Protein AF-A0A920KGQ3-F1 (afdb_monomer_lite)

Secondary structure (DSSP, 8-state):
-----------------S------TT-TTT--SPPPHHHHHHHHHH-HHHHHHHHHSB-TTSPBPPHHHHHHHHHHHHTT--HHHHHHHHHHHHT-SS--SS-HHHHHHHHHHHHHHHHHT--

Foldseek 3Di:
DDPPPPPDPPDDPPPDDDDPDPQDLQALQPHVAAPDPVNLVVCCQPPVQVLCCLLVCAHLQRHHHDVVVVVSSVSSVVSPPDSVVSLVVQCVLLVHPHDDPDRSPVVSVSSNVSSVVVVVVVD

Radius of gyration: 15.31 Å; chains: 1; bounding box: 33×36×44 Å

pLDDT: mean 85.22, std 19.14, range [37.91, 98.31]

Sequence (123 aa):
MLDFDDEEEEEFDDEDGLSAEETDETDVVFGTGPITQPSMIKFMHQYPDSVLKFLLRRNLDGRPLPGEFEKIYDQWQQRGLMRGRLKRHLLKMMEWEEIPDTPIHELVGQIRNRILDLRLEQD

Structure (mmCIF, N/CA/C/O backbone):
data_AF-A0A920KGQ3-F1
#
_entry.id   AF-A0A920KGQ3-F1
#
loop_
_atom_site.group_PDB
_atom_site.id
_atom_site.type_symbol
_atom_site.label_atom_id
_atom_site.label_alt_id
_atom_site.label_comp_id
_atom_site.label_asym_id
_atom_site.label_entity_id
_atom_site.label_seq_id
_atom_site.pdbx_PDB_ins_code
_atom_site.Cartn_x
_atom_site.Cartn_y
_atom_site.Cartn_z
_atom_site.occupancy
_atom_site.B_i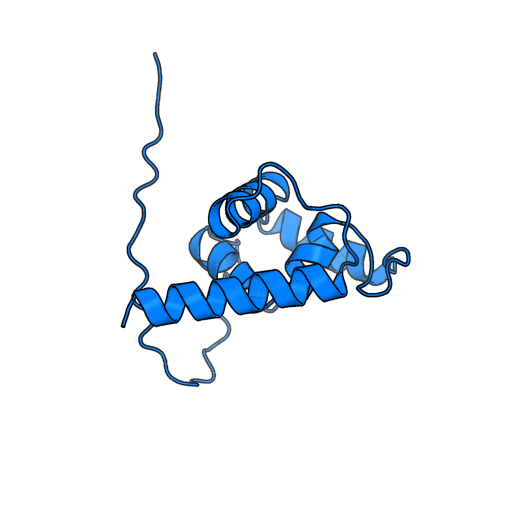so_or_equiv
_atom_site.auth_seq_id
_atom_site.auth_comp_id
_atom_site.auth_asym_id
_atom_site.auth_atom_id
_atom_site.pdbx_PDB_model_num
ATOM 1 N N . MET A 1 1 ? 12.012 -13.707 29.186 1.00 37.91 1 MET A N 1
ATOM 2 C CA . MET A 1 1 ? 12.341 -12.509 28.397 1.00 37.91 1 MET A CA 1
ATOM 3 C C . MET A 1 1 ? 11.405 -12.534 27.206 1.00 37.91 1 MET A C 1
ATOM 5 O O . MET A 1 1 ? 11.596 -13.351 26.317 1.00 37.91 1 MET A O 1
ATOM 9 N N . LEU A 1 2 ? 10.303 -11.802 27.312 1.00 41.03 2 LEU A N 1
ATOM 10 C CA . LEU A 1 2 ? 9.304 -11.620 26.265 1.00 41.03 2 LEU A CA 1
ATOM 11 C C . LEU A 1 2 ? 9.158 -10.105 26.160 1.00 41.03 2 LEU A C 1
ATOM 13 O O . LEU A 1 2 ? 8.476 -9.521 26.995 1.00 41.03 2 LEU A O 1
ATOM 17 N N . ASP A 1 3 ? 9.884 -9.493 25.226 1.00 38.94 3 ASP A N 1
ATOM 18 C CA . ASP A 1 3 ? 9.581 -8.127 24.803 1.00 38.94 3 ASP A CA 1
ATOM 19 C C . ASP A 1 3 ? 8.384 -8.235 23.865 1.00 38.94 3 ASP A C 1
ATOM 21 O O . ASP A 1 3 ? 8.504 -8.636 22.706 1.00 38.94 3 ASP A O 1
ATOM 25 N N . PHE A 1 4 ? 7.208 -7.981 24.427 1.00 43.19 4 PHE A N 1
ATOM 26 C CA . PHE A 1 4 ? 6.075 -7.515 23.652 1.00 43.19 4 PHE A CA 1
ATOM 27 C C . PHE A 1 4 ? 6.335 -6.028 23.448 1.00 43.19 4 PHE A C 1
ATOM 29 O O . PHE A 1 4 ? 6.135 -5.238 24.366 1.00 43.19 4 PHE A O 1
ATOM 36 N N . ASP A 1 5 ? 6.899 -5.692 22.290 1.00 45.09 5 ASP A N 1
ATOM 37 C CA . ASP A 1 5 ? 6.959 -4.316 21.810 1.00 45.09 5 ASP A CA 1
ATOM 38 C C . ASP A 1 5 ? 5.506 -3.898 21.547 1.00 45.09 5 ASP A C 1
ATOM 40 O O . ASP A 1 5 ? 4.878 -4.299 20.562 1.00 45.09 5 ASP A O 1
ATOM 44 N N . ASP A 1 6 ? 4.945 -3.241 22.557 1.00 51.09 6 ASP A N 1
ATOM 45 C CA . ASP A 1 6 ? 3.665 -2.551 22.560 1.00 51.09 6 ASP A CA 1
ATOM 46 C C . ASP A 1 6 ? 3.857 -1.318 21.659 1.00 51.09 6 ASP A C 1
ATOM 48 O O . ASP A 1 6 ? 4.209 -0.237 22.124 1.00 51.09 6 ASP A O 1
ATOM 52 N N . GLU A 1 7 ? 3.779 -1.517 20.336 1.00 48.75 7 GLU A N 1
ATOM 53 C CA . GLU A 1 7 ? 3.702 -0.415 19.369 1.00 48.75 7 GLU A CA 1
ATOM 54 C C . GLU A 1 7 ? 2.359 0.291 19.625 1.00 48.75 7 GLU A C 1
ATOM 56 O O . GLU A 1 7 ? 1.311 -0.179 19.176 1.00 48.75 7 GLU A O 1
ATOM 61 N N . GLU A 1 8 ? 2.411 1.368 20.416 1.00 42.12 8 GLU A N 1
ATOM 62 C CA . GLU A 1 8 ? 1.308 2.287 20.700 1.00 42.12 8 GLU A CA 1
ATOM 63 C C . GLU A 1 8 ? 0.558 2.621 19.395 1.00 42.12 8 GLU A C 1
ATOM 65 O O . GLU A 1 8 ? 1.131 3.155 18.443 1.00 42.12 8 GLU A O 1
ATOM 70 N N . GLU A 1 9 ? -0.728 2.261 19.325 1.00 47.78 9 GLU A N 1
ATOM 71 C CA . GLU A 1 9 ? -1.637 2.715 18.270 1.00 47.78 9 GLU A CA 1
ATOM 72 C C . GLU A 1 9 ? -1.855 4.226 18.459 1.00 47.78 9 GLU A C 1
ATOM 74 O O . GLU A 1 9 ? -2.738 4.644 19.203 1.00 47.78 9 GLU A O 1
ATOM 79 N N . GLU A 1 10 ? -1.009 5.050 17.830 1.00 46.84 10 GLU A N 1
ATOM 80 C CA . GLU A 1 10 ? -1.237 6.494 17.712 1.00 46.84 10 GLU A CA 1
ATOM 81 C C . GLU A 1 10 ? -2.558 6.733 16.955 1.00 46.84 10 GLU A C 1
ATOM 83 O O . GLU A 1 10 ? -2.704 6.336 15.796 1.00 46.84 10 GLU A O 1
ATOM 88 N N . GLU A 1 11 ? -3.528 7.363 17.628 1.00 43.91 11 GLU A N 1
ATOM 89 C CA . GLU A 1 11 ? -4.777 7.855 17.037 1.00 43.91 11 GLU A CA 1
ATOM 90 C C . GLU A 1 11 ? -4.454 8.824 15.887 1.00 43.91 11 GLU A C 1
ATOM 92 O O . GLU A 1 11 ? -3.789 9.844 16.077 1.00 43.91 11 GLU A O 1
ATOM 97 N N . PHE A 1 12 ? -4.898 8.487 14.675 1.00 45.28 12 PHE A N 1
ATOM 98 C CA . PHE A 1 12 ? -4.760 9.343 13.499 1.00 45.28 12 PHE A CA 1
ATOM 99 C C . PHE A 1 12 ? -5.891 10.374 13.487 1.00 45.28 12 PHE A C 1
ATOM 101 O O . PHE A 1 12 ? -7.051 10.016 13.311 1.00 45.28 12 PHE A O 1
ATOM 108 N N . ASP A 1 13 ? -5.534 11.647 13.643 1.00 42.53 13 ASP A N 1
ATOM 109 C CA . ASP A 1 13 ? -6.435 12.788 13.469 1.00 42.53 13 ASP A CA 1
ATOM 110 C C . ASP A 1 13 ? -6.489 13.143 11.967 1.00 42.53 13 ASP A C 1
ATOM 112 O O . ASP A 1 13 ? -5.575 13.765 11.425 1.00 42.53 13 ASP A O 1
ATOM 116 N N . ASP A 1 14 ? -7.517 12.661 11.260 1.00 49.19 14 ASP A N 1
ATOM 117 C CA . ASP A 1 14 ? -7.717 12.809 9.803 1.00 49.19 14 ASP A CA 1
ATOM 118 C C . ASP A 1 14 ? -8.488 14.111 9.440 1.00 49.19 14 ASP A C 1
ATOM 120 O O . ASP A 1 14 ? -9.301 14.139 8.511 1.00 49.19 14 ASP A O 1
ATOM 124 N N . GLU A 1 15 ? -8.233 15.229 10.132 1.00 50.38 15 GLU A N 1
ATOM 125 C CA . GLU A 1 15 ? -8.731 16.555 9.720 1.00 50.38 15 GLU A CA 1
ATOM 126 C C . GLU A 1 15 ? -7.757 17.228 8.728 1.00 50.38 15 GLU A C 1
ATOM 128 O O . GLU A 1 15 ? -7.111 18.222 9.049 1.00 50.38 15 GLU A O 1
ATOM 133 N N . ASP A 1 16 ? -7.645 16.723 7.491 1.00 49.50 16 ASP A N 1
ATOM 134 C CA . ASP A 1 16 ? -7.093 17.537 6.391 1.00 49.50 16 ASP A CA 1
ATOM 135 C C . ASP A 1 16 ? -7.929 17.427 5.111 1.00 49.50 16 ASP A C 1
ATOM 137 O O . ASP A 1 16 ? -7.934 16.440 4.366 1.00 49.50 16 ASP A O 1
ATOM 141 N N . GLY A 1 17 ? -8.689 18.489 4.856 1.00 48.31 17 GLY A N 1
ATOM 142 C CA . GLY A 1 17 ? -9.449 18.668 3.634 1.00 48.31 17 GLY A CA 1
ATOM 143 C C . GLY A 1 17 ? -8.545 19.111 2.490 1.00 48.31 17 GLY A C 1
ATOM 144 O O . GLY A 1 17 ? -8.031 20.217 2.528 1.00 48.31 17 GLY A O 1
ATOM 145 N N . LEU A 1 18 ? -8.434 18.281 1.444 1.00 48.69 18 LEU A N 1
ATOM 146 C CA . LEU A 1 18 ? -7.910 18.597 0.099 1.00 48.69 18 LEU A CA 1
ATOM 147 C C . LEU A 1 18 ? -6.870 19.737 0.052 1.00 48.69 18 LEU A C 1
ATOM 149 O O . LEU A 1 18 ? -7.022 20.692 -0.717 1.00 48.69 18 LEU A O 1
ATOM 153 N N . SER A 1 19 ? -5.812 19.642 0.853 1.00 47.59 19 SER A N 1
ATOM 154 C CA . SER A 1 19 ? -4.645 20.498 0.713 1.00 47.59 19 SER A CA 1
ATOM 155 C C . SER A 1 19 ? -3.645 19.786 -0.203 1.00 47.59 19 SER A C 1
ATOM 157 O O . SER A 1 19 ? -3.499 18.563 -0.181 1.00 47.59 19 SER A O 1
ATOM 159 N N . ALA A 1 20 ? -3.009 20.527 -1.113 1.00 46.72 20 ALA A N 1
ATOM 160 C CA . ALA A 1 20 ? -1.856 20.006 -1.834 1.00 46.72 20 ALA A CA 1
ATOM 161 C C . ALA A 1 20 ? -0.698 19.963 -0.831 1.00 46.72 20 ALA A C 1
ATOM 163 O O . ALA A 1 20 ? 0.081 20.913 -0.765 1.00 46.72 20 ALA A O 1
ATOM 164 N N . GLU A 1 21 ? -0.662 18.922 0.003 1.00 53.78 21 GLU A N 1
ATOM 165 C CA . GLU A 1 21 ? 0.406 18.713 0.974 1.00 53.78 21 GLU A CA 1
ATOM 166 C C . GLU A 1 21 ? 1.753 18.789 0.241 1.00 53.78 21 GLU A C 1
ATOM 168 O O . GLU A 1 21 ? 1.942 18.158 -0.807 1.00 53.78 21 GLU A O 1
ATOM 173 N N . GLU A 1 22 ? 2.693 19.577 0.776 1.00 54.69 22 GLU A N 1
ATOM 174 C CA . GLU A 1 22 ? 4.105 19.392 0.445 1.00 54.69 22 GLU A CA 1
ATOM 175 C C . GLU A 1 22 ? 4.390 17.898 0.577 1.00 54.69 22 GLU A C 1
ATOM 177 O O . GLU A 1 22 ? 4.096 17.306 1.615 1.00 54.69 22 GLU A O 1
ATOM 182 N N . THR A 1 23 ? 4.882 17.264 -0.492 1.00 60.91 23 THR A N 1
ATOM 183 C CA . THR A 1 23 ? 5.227 15.843 -0.451 1.00 60.91 23 THR A CA 1
ATOM 184 C C . THR A 1 23 ? 6.242 15.646 0.659 1.00 60.91 23 THR A C 1
ATOM 186 O O . THR A 1 23 ? 7.409 16.007 0.491 1.00 60.91 23 THR A O 1
ATOM 189 N N . ASP A 1 24 ? 5.765 15.108 1.780 1.00 81.50 24 ASP A N 1
ATOM 190 C CA . ASP A 1 24 ? 6.579 14.715 2.916 1.00 81.50 24 ASP A CA 1
ATOM 191 C C . ASP A 1 24 ? 7.737 13.860 2.391 1.00 81.50 24 ASP A C 1
ATOM 193 O O . ASP A 1 24 ? 7.551 12.959 1.564 1.00 81.50 24 ASP A O 1
ATOM 197 N N . GLU A 1 25 ? 8.954 14.145 2.849 1.00 89.69 25 GLU A N 1
ATOM 198 C CA . GLU A 1 25 ? 10.137 13.379 2.473 1.00 89.69 25 GLU A CA 1
ATOM 199 C C . GLU A 1 25 ? 9.940 11.880 2.753 1.00 89.69 25 GLU A C 1
ATOM 201 O O . GLU A 1 25 ? 10.499 11.044 2.034 1.00 89.69 25 GLU A O 1
ATOM 206 N N . THR A 1 26 ? 9.115 11.522 3.743 1.00 93.38 26 THR A N 1
ATOM 207 C CA . THR A 1 26 ? 8.806 10.130 4.098 1.00 93.38 26 THR A CA 1
ATOM 208 C C . THR A 1 26 ? 7.740 9.466 3.215 1.00 93.38 26 THR A C 1
ATOM 210 O O . THR A 1 26 ? 7.540 8.250 3.331 1.00 93.38 26 THR A O 1
ATOM 213 N N . ASP A 1 27 ? 7.092 10.205 2.303 1.00 95.75 27 ASP A N 1
ATOM 214 C CA . ASP A 1 27 ? 6.039 9.690 1.419 1.00 95.75 27 ASP A CA 1
ATOM 215 C C . ASP A 1 27 ? 6.539 8.517 0.565 1.00 95.75 27 ASP A C 1
ATOM 217 O O . ASP A 1 27 ? 7.638 8.536 -0.000 1.00 95.75 27 ASP A O 1
ATOM 221 N N . VAL A 1 28 ? 5.726 7.470 0.448 1.00 96.44 28 VAL A N 1
ATOM 222 C CA . VAL A 1 28 ? 6.138 6.241 -0.237 1.00 96.44 28 VAL A CA 1
ATOM 223 C C . VAL A 1 28 ? 6.309 6.462 -1.740 1.00 96.44 28 VAL A C 1
ATOM 225 O O . VAL A 1 28 ? 7.294 5.994 -2.309 1.00 96.44 28 VAL A O 1
ATOM 228 N N . VAL A 1 29 ? 5.3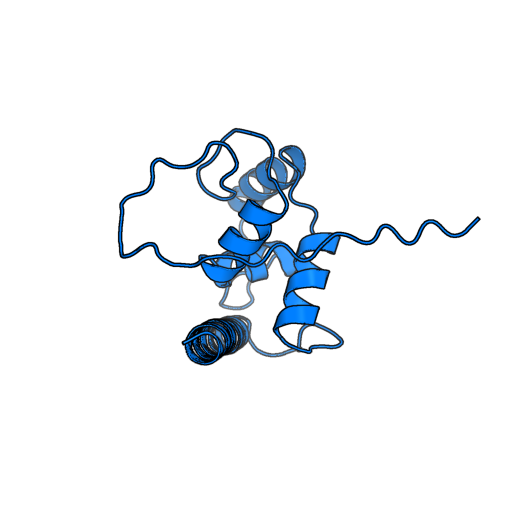86 7.166 -2.397 1.00 94.94 29 VAL A N 1
ATOM 229 C CA . VAL A 1 29 ? 5.318 7.243 -3.866 1.00 94.94 29 VAL A CA 1
ATOM 230 C C . VAL A 1 29 ? 6.227 8.339 -4.418 1.00 94.94 29 VAL A C 1
ATOM 232 O O . VAL A 1 29 ? 6.925 8.111 -5.407 1.00 94.94 29 VAL A O 1
ATOM 235 N N . PHE A 1 30 ? 6.231 9.501 -3.775 1.00 93.88 30 PHE A N 1
ATOM 236 C CA . PHE A 1 30 ? 6.875 10.729 -4.234 1.00 93.88 30 PHE A CA 1
ATOM 237 C C . PHE A 1 30 ? 8.019 11.200 -3.334 1.00 93.88 30 PHE A C 1
ATOM 239 O O . PHE A 1 30 ? 8.839 12.002 -3.779 1.00 93.88 30 PHE A O 1
ATOM 246 N N . GLY A 1 31 ? 8.105 10.704 -2.098 1.00 93.75 31 GLY A N 1
ATOM 247 C CA . GLY A 1 31 ? 9.172 11.074 -1.173 1.00 93.75 31 GLY A CA 1
ATOM 248 C C . GLY A 1 31 ? 10.544 10.518 -1.573 1.00 93.75 31 GLY A C 1
ATOM 249 O O . GLY A 1 31 ? 10.693 9.680 -2.468 1.00 93.75 31 GLY A O 1
ATOM 250 N N . THR A 1 32 ? 11.577 10.964 -0.864 1.00 94.12 32 THR A N 1
ATOM 251 C CA . THR A 1 32 ? 12.975 10.543 -1.074 1.00 94.12 32 THR A CA 1
ATOM 252 C C . THR A 1 32 ? 13.671 10.100 0.214 1.00 94.12 32 THR A C 1
ATOM 254 O O . THR A 1 32 ? 14.687 9.406 0.150 1.00 94.12 32 THR A O 1
ATOM 257 N N . GLY A 1 33 ? 13.112 10.434 1.378 1.00 94.44 33 GLY A N 1
ATOM 258 C CA . GLY A 1 33 ? 13.606 10.073 2.704 1.00 94.44 33 GLY A CA 1
ATOM 259 C C . GLY A 1 33 ? 13.147 8.687 3.178 1.00 94.44 33 GLY A C 1
ATOM 260 O O . GLY A 1 33 ? 12.446 7.977 2.452 1.00 94.44 33 GLY A O 1
ATOM 261 N N . PRO A 1 34 ? 13.551 8.257 4.385 1.00 97.12 34 PRO A N 1
ATOM 262 C CA . PRO A 1 34 ? 13.136 6.978 4.959 1.00 97.12 34 PRO A CA 1
ATOM 263 C C . PRO A 1 34 ? 11.616 6.892 5.160 1.00 97.12 34 PRO A C 1
ATOM 265 O O . PRO A 1 34 ? 10.999 7.824 5.666 1.00 97.12 34 PRO A O 1
ATOM 268 N N . ILE A 1 35 ? 11.019 5.762 4.783 1.00 97.38 35 ILE A N 1
ATOM 269 C CA . ILE A 1 35 ? 9.591 5.476 4.954 1.00 97.38 35 ILE A CA 1
ATOM 270 C C . ILE A 1 35 ? 9.332 5.101 6.414 1.00 97.38 35 ILE A C 1
ATOM 272 O O . ILE A 1 35 ? 9.992 4.217 6.969 1.00 97.38 35 ILE A O 1
ATOM 276 N N . THR A 1 36 ? 8.348 5.758 7.019 1.00 95.25 36 THR A N 1
ATOM 277 C CA . THR A 1 36 ? 7.924 5.552 8.405 1.00 95.25 36 THR A CA 1
ATOM 278 C C . THR A 1 36 ? 6.673 4.670 8.456 1.00 95.25 36 THR A C 1
ATOM 280 O O . THR A 1 36 ? 6.067 4.346 7.430 1.00 95.25 36 THR A O 1
ATOM 283 N N . GLN A 1 37 ? 6.276 4.231 9.654 1.00 92.75 37 GLN A N 1
ATOM 284 C CA . GLN A 1 37 ? 5.018 3.496 9.817 1.00 92.75 37 GLN A CA 1
ATOM 285 C C . GLN A 1 37 ? 3.801 4.364 9.447 1.00 92.75 37 GLN A C 1
ATOM 287 O O . GLN A 1 37 ? 2.981 3.867 8.668 1.00 92.75 37 GLN A O 1
ATOM 292 N N . PRO A 1 38 ? 3.713 5.648 9.858 1.00 94.38 38 PRO A N 1
ATOM 293 C CA . PRO A 1 38 ? 2.629 6.515 9.412 1.00 94.38 38 PRO A CA 1
ATOM 294 C C . PRO A 1 38 ? 2.564 6.689 7.895 1.00 94.38 38 PRO A C 1
ATOM 296 O O . PRO A 1 38 ? 1.494 6.523 7.309 1.00 94.38 38 PRO A O 1
ATOM 299 N N . SER A 1 39 ? 3.698 6.914 7.221 1.00 95.62 39 SER A N 1
ATOM 300 C CA . SER A 1 39 ? 3.688 7.092 5.764 1.00 95.62 39 SER A CA 1
ATOM 301 C C . SER A 1 39 ? 3.345 5.804 5.008 1.00 95.62 39 SER A C 1
ATOM 303 O O . SER A 1 39 ? 2.683 5.850 3.970 1.00 95.62 39 SER A O 1
ATOM 305 N N . MET A 1 40 ? 3.691 4.633 5.553 1.00 96.69 40 MET A N 1
ATOM 306 C CA . MET A 1 40 ? 3.239 3.336 5.036 1.00 96.69 40 MET A CA 1
ATOM 307 C C . MET A 1 40 ? 1.719 3.142 5.183 1.00 96.69 40 MET A C 1
ATOM 309 O O . MET A 1 40 ? 1.090 2.616 4.260 1.00 96.69 40 MET A O 1
ATOM 313 N N . ILE A 1 41 ? 1.127 3.531 6.318 1.00 94.25 41 ILE A N 1
ATOM 314 C CA . ILE A 1 41 ? -0.327 3.447 6.541 1.00 94.25 41 ILE A CA 1
ATOM 315 C C . ILE A 1 41 ? -1.049 4.431 5.611 1.00 94.25 41 ILE A C 1
ATOM 317 O O . ILE A 1 41 ? -1.944 4.024 4.868 1.00 94.25 41 ILE A O 1
ATOM 321 N N . LYS A 1 42 ? -0.584 5.684 5.536 1.00 95.44 42 LYS A N 1
ATOM 322 C CA . LYS A 1 42 ? -1.089 6.701 4.599 1.00 95.44 42 LYS A CA 1
ATOM 323 C C . LYS A 1 42 ? -1.037 6.214 3.149 1.00 95.44 42 LYS A C 1
ATOM 325 O O . LYS A 1 42 ? -2.038 6.283 2.436 1.00 95.44 42 LYS A O 1
ATOM 330 N N . PHE A 1 43 ? 0.082 5.617 2.732 1.00 96.75 43 PHE A N 1
ATOM 331 C CA . PHE A 1 43 ? 0.222 4.986 1.416 1.00 96.75 43 PHE A CA 1
ATOM 332 C C . PHE A 1 43 ? -0.831 3.900 1.168 1.00 96.75 43 PHE A C 1
ATOM 334 O O . PHE A 1 43 ? -1.371 3.814 0.063 1.00 96.75 43 PHE A O 1
ATOM 341 N N . MET A 1 44 ? -1.153 3.089 2.181 1.00 96.25 44 MET A N 1
ATOM 342 C CA . MET A 1 44 ? -2.171 2.049 2.054 1.00 96.25 44 MET A CA 1
ATOM 343 C C . MET A 1 44 ? -3.562 2.617 1.784 1.00 96.25 44 MET A C 1
ATOM 345 O O . MET A 1 44 ? -4.284 2.088 0.934 1.00 96.25 44 MET A O 1
ATOM 349 N N . HIS A 1 45 ? -3.905 3.704 2.471 1.00 95.25 45 HIS A N 1
ATOM 350 C CA . HIS A 1 45 ? -5.198 4.364 2.337 1.00 95.25 45 HIS A CA 1
ATOM 351 C C . HIS A 1 45 ? -5.312 5.132 1.012 1.00 95.25 45 HIS A C 1
ATOM 353 O O . HIS A 1 45 ? -6.349 5.090 0.349 1.00 95.25 45 HIS A O 1
ATOM 359 N N . GLN A 1 46 ? -4.238 5.803 0.590 1.00 95.56 46 GLN A N 1
ATOM 360 C CA . GLN A 1 46 ? -4.234 6.635 -0.616 1.00 95.56 46 GLN A CA 1
ATOM 361 C C . GLN A 1 46 ? -4.069 5.826 -1.914 1.00 95.56 46 GLN A C 1
ATOM 363 O O . GLN A 1 46 ? -4.694 6.152 -2.926 1.00 95.56 46 GLN A O 1
ATOM 368 N N . TYR A 1 47 ? -3.270 4.752 -1.900 1.00 96.94 47 TYR A N 1
ATOM 369 C CA . TYR A 1 47 ? -2.879 4.005 -3.106 1.00 96.94 47 TYR A CA 1
ATOM 370 C C . TYR A 1 47 ? -3.097 2.482 -2.988 1.00 96.94 47 TYR A C 1
ATOM 372 O O . TYR A 1 47 ? -2.163 1.698 -3.200 1.00 96.94 47 TYR A O 1
ATOM 380 N N . PRO A 1 48 ? -4.330 2.007 -2.720 1.00 96.69 48 PRO A N 1
ATOM 381 C CA . PRO A 1 48 ? -4.611 0.579 -2.525 1.00 96.69 48 PRO A CA 1
ATOM 382 C C . PRO A 1 48 ? -4.271 -0.293 -3.748 1.00 96.69 48 PRO A C 1
ATOM 384 O O . PRO A 1 48 ? -3.922 -1.467 -3.616 1.00 96.69 48 PRO A O 1
ATOM 387 N N . ASP A 1 49 ? -4.314 0.270 -4.957 1.00 96.25 49 ASP A N 1
ATOM 388 C CA . ASP A 1 49 ? -3.918 -0.427 -6.182 1.00 96.25 49 ASP A CA 1
ATOM 389 C C . ASP A 1 49 ? -2.402 -0.679 -6.233 1.00 96.25 49 ASP A C 1
ATOM 391 O O . ASP A 1 49 ? -1.954 -1.757 -6.630 1.00 96.25 49 ASP A O 1
ATOM 395 N N . SER A 1 50 ? -1.610 0.299 -5.797 1.00 96.38 50 SER A N 1
ATOM 396 C CA . SER A 1 50 ? -0.152 0.228 -5.746 1.00 96.38 50 SER A CA 1
ATOM 397 C C . SER A 1 50 ? 0.318 -0.695 -4.629 1.00 96.38 50 SER A C 1
ATOM 399 O O . SER A 1 50 ? 1.258 -1.462 -4.840 1.00 96.38 50 SER A O 1
ATOM 401 N N . VAL A 1 51 ? -0.390 -0.714 -3.495 1.00 97.44 51 VAL A N 1
ATOM 402 C CA . VAL A 1 51 ? -0.209 -1.710 -2.427 1.00 97.44 51 VAL A CA 1
ATOM 403 C C . VAL A 1 51 ? -0.363 -3.119 -2.989 1.00 97.44 51 VAL A C 1
ATOM 405 O O . VAL A 1 51 ? 0.549 -3.937 -2.861 1.00 97.44 51 VAL A O 1
ATOM 408 N N . LEU A 1 52 ? -1.481 -3.413 -3.660 1.00 96.62 52 LEU A N 1
ATOM 409 C CA . LEU A 1 52 ? -1.725 -4.747 -4.209 1.00 96.62 52 LEU A CA 1
ATOM 410 C C . LEU A 1 52 ? -0.731 -5.111 -5.310 1.00 96.62 52 LEU A C 1
ATOM 412 O O . LEU A 1 52 ? -0.224 -6.230 -5.314 1.00 96.62 52 LEU A O 1
ATOM 416 N N . LYS A 1 53 ? -0.373 -4.184 -6.203 1.00 95.00 53 LYS A N 1
ATOM 417 C CA . LYS A 1 53 ? 0.670 -4.427 -7.214 1.00 95.00 53 LYS A CA 1
ATOM 418 C C . LYS A 1 53 ? 2.021 -4.749 -6.570 1.00 95.00 53 LYS A C 1
ATOM 420 O O . LYS A 1 53 ? 2.675 -5.715 -6.968 1.00 95.00 53 LYS A O 1
ATOM 425 N N . PHE A 1 54 ? 2.416 -4.011 -5.534 1.00 95.44 54 PHE A N 1
ATOM 426 C CA . PHE A 1 54 ? 3.652 -4.255 -4.789 1.00 95.44 54 PHE A CA 1
ATOM 427 C C . PHE A 1 54 ? 3.631 -5.602 -4.053 1.00 95.44 54 PHE A C 1
ATOM 429 O O . PHE A 1 54 ? 4.618 -6.349 -4.087 1.00 95.44 54 PHE A O 1
ATOM 436 N N . LEU A 1 55 ? 2.501 -5.953 -3.427 1.00 95.94 55 LEU A N 1
ATOM 437 C CA . LEU A 1 55 ? 2.308 -7.202 -2.687 1.00 95.94 55 LEU A CA 1
ATOM 438 C C . LEU A 1 55 ? 2.108 -8.423 -3.590 1.00 95.94 55 LEU A C 1
ATOM 440 O O . LEU A 1 55 ? 2.520 -9.513 -3.216 1.00 95.94 55 LEU A O 1
ATOM 444 N N . LEU A 1 56 ? 1.526 -8.296 -4.775 1.00 93.94 56 LEU A N 1
ATOM 445 C CA . LEU A 1 56 ? 1.215 -9.443 -5.639 1.00 93.94 56 LEU A CA 1
ATOM 446 C C . LEU A 1 56 ? 2.171 -9.568 -6.827 1.00 93.94 56 LEU A C 1
ATOM 448 O O . LEU A 1 56 ? 2.224 -10.626 -7.449 1.00 93.94 56 LEU A O 1
ATOM 452 N N . ARG A 1 57 ? 2.956 -8.519 -7.118 1.00 92.06 57 ARG A N 1
ATOM 453 C CA . ARG A 1 57 ? 3.829 -8.410 -8.304 1.00 92.06 57 ARG A CA 1
ATOM 454 C C . ARG A 1 57 ? 3.057 -8.704 -9.602 1.00 92.06 57 ARG A C 1
ATOM 456 O O . ARG A 1 57 ? 3.561 -9.356 -10.515 1.00 92.06 57 ARG A O 1
ATOM 463 N N . ARG A 1 58 ? 1.812 -8.218 -9.670 1.00 92.19 58 ARG A N 1
ATOM 464 C CA . ARG A 1 58 ? 0.885 -8.355 -10.804 1.00 92.19 58 ARG A CA 1
ATOM 465 C C . ARG A 1 58 ? 0.155 -7.042 -11.066 1.00 92.19 58 ARG A C 1
ATOM 467 O O . ARG A 1 58 ? -0.120 -6.293 -10.132 1.00 92.19 58 ARG A O 1
ATOM 474 N N . ASN A 1 59 ? -0.175 -6.790 -12.328 1.00 91.50 59 ASN A N 1
ATOM 475 C CA . ASN A 1 59 ? -1.052 -5.692 -12.732 1.00 91.50 59 ASN A CA 1
ATOM 476 C C . ASN A 1 59 ? -2.509 -5.960 -12.332 1.00 91.50 59 ASN A C 1
ATOM 478 O O . ASN A 1 59 ? -2.878 -7.085 -12.008 1.00 91.50 59 ASN A O 1
ATOM 482 N N . LEU A 1 60 ? -3.361 -4.931 -12.398 1.00 90.56 60 LEU A N 1
ATOM 483 C CA . LEU A 1 60 ? -4.784 -5.043 -12.032 1.00 90.56 60 LEU A CA 1
ATOM 484 C C . LEU A 1 60 ? -5.572 -6.009 -12.932 1.00 90.56 60 LEU A C 1
ATOM 486 O O . LEU A 1 60 ? -6.587 -6.558 -12.510 1.00 90.56 60 LEU A O 1
ATOM 490 N N . ASP A 1 61 ? -5.085 -6.236 -14.153 1.00 91.38 61 ASP A N 1
ATOM 491 C CA . ASP A 1 61 ? -5.601 -7.224 -15.106 1.00 91.38 61 ASP A CA 1
ATOM 492 C C . ASP A 1 61 ? -5.053 -8.647 -14.863 1.00 91.38 61 ASP A C 1
ATOM 494 O O . ASP A 1 61 ? -5.335 -9.565 -15.631 1.00 91.38 61 ASP A O 1
ATOM 498 N N . GLY A 1 62 ? -4.251 -8.840 -13.811 1.00 87.88 62 GLY A N 1
ATOM 499 C CA . GLY A 1 62 ? -3.653 -10.117 -13.424 1.00 87.88 62 GLY A CA 1
ATOM 500 C C . GLY A 1 62 ? -2.382 -10.490 -14.188 1.00 87.88 62 GLY A C 1
ATOM 501 O O . GLY A 1 62 ? -1.761 -11.505 -13.855 1.00 87.88 62 GLY A O 1
ATOM 502 N N . ARG A 1 63 ? -1.960 -9.697 -15.181 1.00 92.12 63 ARG A N 1
ATOM 503 C CA . ARG A 1 63 ? -0.735 -9.969 -15.944 1.00 92.12 63 ARG A CA 1
ATOM 504 C C . ARG A 1 63 ? 0.519 -9.725 -15.097 1.00 92.12 63 ARG A C 1
ATOM 506 O O . ARG A 1 63 ? 0.470 -8.951 -14.134 1.00 92.12 63 ARG A O 1
ATOM 513 N N . PRO A 1 64 ? 1.657 -10.348 -15.458 1.00 89.50 64 PRO A N 1
ATOM 514 C CA . PRO A 1 64 ? 2.941 -10.020 -14.859 1.00 89.50 64 PRO A CA 1
ATOM 515 C C . PRO A 1 64 ? 3.227 -8.523 -14.946 1.00 89.50 64 PRO A C 1
ATOM 517 O O . PRO A 1 64 ? 2.891 -7.854 -15.926 1.00 89.50 64 PRO A O 1
ATOM 520 N N . LEU A 1 65 ? 3.839 -8.015 -13.890 1.00 87.69 65 LEU A N 1
ATOM 521 C CA . LEU A 1 65 ? 4.139 -6.606 -13.739 1.00 87.69 65 LEU A CA 1
ATOM 522 C C . LEU A 1 65 ? 5.389 -6.240 -14.576 1.00 87.69 65 LEU A C 1
ATOM 524 O O . LEU A 1 65 ? 6.357 -7.003 -14.561 1.00 87.69 65 LEU A O 1
ATOM 528 N N . PRO A 1 66 ? 5.396 -5.126 -15.333 1.00 88.75 66 PRO A N 1
ATOM 529 C CA . PRO A 1 66 ? 6.556 -4.731 -16.135 1.00 88.75 66 PRO A CA 1
ATOM 530 C C . PRO A 1 66 ? 7.803 -4.465 -15.281 1.00 88.75 66 PRO A C 1
ATOM 532 O O . PRO A 1 66 ? 7.699 -3.892 -14.198 1.00 88.75 66 PRO A O 1
ATOM 535 N N . GLY A 1 67 ? 8.990 -4.793 -15.806 1.00 86.75 67 GLY A N 1
ATOM 536 C CA . GLY A 1 67 ? 10.265 -4.634 -15.087 1.00 86.75 67 GLY A CA 1
ATOM 537 C C . GLY A 1 67 ? 10.599 -3.193 -14.669 1.00 86.75 67 GLY A C 1
ATOM 538 O O . GLY A 1 67 ? 11.369 -2.975 -13.742 1.00 86.75 67 GLY A O 1
ATOM 539 N N . GLU A 1 68 ? 9.995 -2.184 -15.300 1.00 87.31 68 GLU A N 1
ATOM 540 C CA . GLU A 1 68 ? 10.156 -0.777 -14.901 1.00 87.31 68 GLU A CA 1
ATOM 541 C C . GLU A 1 68 ? 9.663 -0.512 -13.473 1.00 87.31 68 GLU A C 1
ATOM 543 O O . GLU A 1 68 ? 10.280 0.256 -12.735 1.00 87.31 68 GLU A O 1
ATOM 548 N N . PHE A 1 69 ? 8.605 -1.205 -13.051 1.00 89.19 69 PHE A N 1
ATOM 549 C CA . PHE A 1 69 ? 8.086 -1.096 -11.693 1.00 89.19 69 PHE A CA 1
ATOM 550 C C . PHE A 1 69 ? 8.967 -1.809 -10.664 1.00 89.19 69 PHE A C 1
ATOM 552 O O . PHE A 1 69 ? 8.926 -1.444 -9.493 1.00 89.19 69 PHE A O 1
ATOM 559 N N . GLU A 1 70 ? 9.786 -2.789 -11.065 1.00 87.75 70 GLU A N 1
ATOM 560 C CA . GLU A 1 70 ? 10.715 -3.442 -10.133 1.00 87.75 70 GLU A CA 1
ATOM 561 C C . GLU A 1 70 ? 11.692 -2.426 -9.548 1.00 87.75 70 GLU A C 1
ATOM 563 O O . GLU A 1 70 ? 11.876 -2.401 -8.338 1.00 87.75 70 GLU A O 1
ATOM 568 N N . LYS A 1 71 ? 12.205 -1.503 -10.372 1.00 90.88 71 LYS A N 1
ATOM 569 C CA . LYS A 1 71 ? 13.090 -0.426 -9.903 1.00 90.88 71 LYS A CA 1
ATOM 570 C C . LYS A 1 71 ? 12.404 0.499 -8.899 1.00 90.88 71 LYS A C 1
ATOM 572 O O . LYS A 1 71 ? 13.032 0.902 -7.925 1.00 90.88 71 LYS A O 1
ATOM 577 N N . ILE A 1 72 ? 11.131 0.827 -9.128 1.00 93.62 72 ILE A N 1
ATOM 578 C CA . ILE A 1 72 ? 10.333 1.649 -8.204 1.00 93.62 72 ILE A CA 1
ATOM 579 C C . ILE A 1 72 ? 10.171 0.912 -6.868 1.00 93.62 72 ILE A C 1
ATOM 581 O O . ILE A 1 72 ? 10.371 1.481 -5.800 1.00 93.62 72 ILE A O 1
ATOM 585 N N . TYR A 1 73 ? 9.866 -0.383 -6.917 1.00 94.44 73 TYR A N 1
ATOM 586 C CA . TYR A 1 73 ? 9.668 -1.199 -5.721 1.00 94.44 73 TYR A CA 1
ATOM 587 C C . TYR A 1 73 ? 10.961 -1.433 -4.949 1.00 94.44 73 TYR A C 1
ATOM 589 O O . TYR A 1 73 ? 10.941 -1.398 -3.721 1.00 94.44 73 TYR A O 1
ATOM 597 N N . ASP A 1 74 ? 12.080 -1.606 -5.646 1.00 94.06 74 ASP A N 1
ATOM 598 C CA . ASP A 1 74 ? 13.399 -1.692 -5.031 1.00 94.06 74 ASP A CA 1
ATOM 599 C C . ASP A 1 74 ? 13.737 -0.393 -4.291 1.00 94.06 74 ASP A C 1
ATOM 601 O O . ASP A 1 74 ? 14.224 -0.447 -3.162 1.00 94.06 74 ASP A O 1
ATOM 605 N N . GLN A 1 75 ? 13.415 0.770 -4.869 1.00 95.44 75 GLN A N 1
ATOM 606 C CA . GLN A 1 75 ? 13.574 2.063 -4.194 1.00 95.44 75 GLN A CA 1
ATOM 607 C C . GLN A 1 75 ? 12.707 2.162 -2.936 1.00 95.44 75 GLN A C 1
ATOM 609 O O . GLN A 1 75 ? 13.213 2.537 -1.880 1.00 95.44 75 GLN A O 1
ATOM 614 N N . TRP A 1 76 ? 11.429 1.775 -2.999 1.00 97.19 76 TRP A N 1
ATOM 615 C CA . TRP A 1 76 ? 10.567 1.754 -1.812 1.00 97.19 76 TRP A CA 1
ATOM 616 C C . TRP A 1 76 ? 11.124 0.8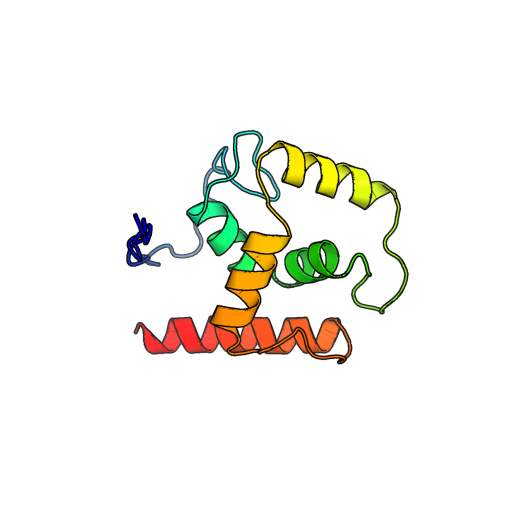33 -0.722 1.00 97.19 76 TRP A C 1
ATOM 618 O O . TRP A 1 76 ? 11.157 1.202 0.450 1.00 97.19 76 TRP A O 1
ATOM 628 N N . GLN A 1 77 ? 11.618 -0.350 -1.095 1.00 96.75 77 GLN A N 1
ATOM 629 C CA . GLN A 1 77 ? 12.211 -1.295 -0.150 1.00 96.75 77 GLN A CA 1
ATOM 630 C C . GLN A 1 77 ? 13.506 -0.757 0.470 1.00 96.75 77 GLN A C 1
ATOM 632 O O . GLN A 1 77 ? 13.687 -0.886 1.680 1.00 96.75 77 GLN A O 1
ATOM 637 N N . GLN A 1 78 ? 14.378 -0.120 -0.318 1.00 97.50 78 GLN A N 1
ATOM 638 C CA . GLN A 1 78 ? 15.602 0.529 0.176 1.00 97.50 78 GLN A CA 1
ATOM 639 C C . GLN A 1 78 ? 15.299 1.667 1.152 1.00 97.50 78 GLN A C 1
ATOM 641 O O . GLN A 1 78 ? 16.044 1.865 2.109 1.00 97.50 78 GLN A O 1
ATOM 646 N N . ARG A 1 79 ? 14.190 2.380 0.936 1.00 97.56 79 ARG A N 1
ATOM 647 C CA . ARG A 1 79 ? 13.715 3.443 1.827 1.00 97.56 79 ARG A CA 1
ATOM 648 C C . ARG A 1 79 ? 13.009 2.918 3.080 1.00 97.56 79 ARG A C 1
ATOM 650 O O . ARG A 1 79 ? 12.735 3.712 3.967 1.00 97.56 79 ARG A O 1
ATOM 657 N N . GLY A 1 80 ? 12.742 1.614 3.190 1.00 96.81 80 GLY A N 1
ATOM 658 C CA . GLY A 1 80 ? 12.186 0.999 4.403 1.00 96.81 80 GLY A CA 1
ATOM 659 C C . GLY A 1 80 ? 10.795 0.378 4.255 1.00 96.81 80 GLY A C 1
ATOM 660 O O . GLY A 1 80 ? 10.274 -0.165 5.230 1.00 96.81 80 GLY A O 1
ATOM 661 N N . LEU A 1 81 ? 10.191 0.373 3.058 1.00 97.62 81 LEU A N 1
ATOM 662 C CA . LEU A 1 81 ? 8.901 -0.290 2.842 1.00 97.62 81 LEU A CA 1
ATOM 663 C C . LEU A 1 81 ? 9.048 -1.817 2.897 1.00 97.62 81 LEU A C 1
ATOM 665 O O . LEU A 1 81 ? 9.377 -2.493 1.916 1.00 97.62 81 LEU A O 1
ATOM 669 N N . MET A 1 82 ? 8.754 -2.394 4.057 1.00 95.44 82 MET A N 1
ATOM 670 C CA . MET A 1 82 ? 8.811 -3.838 4.257 1.00 95.44 82 MET A CA 1
ATOM 671 C C . MET A 1 82 ? 7.521 -4.513 3.780 1.00 95.44 82 MET A C 1
ATOM 673 O O . MET A 1 82 ? 6.469 -4.395 4.408 1.00 95.44 82 MET A O 1
ATOM 677 N N . ARG A 1 83 ? 7.619 -5.329 2.723 1.00 95.31 83 ARG A N 1
ATOM 678 C CA . ARG A 1 83 ? 6.500 -6.113 2.159 1.00 95.31 83 ARG A CA 1
ATOM 679 C C . ARG A 1 83 ? 5.714 -6.909 3.207 1.00 95.31 83 ARG A C 1
ATOM 681 O O . ARG A 1 83 ? 4.491 -6.949 3.146 1.00 95.31 83 ARG A O 1
ATOM 688 N N . GLY A 1 84 ? 6.404 -7.538 4.161 1.00 96.31 84 GLY A N 1
ATOM 689 C CA . GLY A 1 84 ? 5.762 -8.315 5.226 1.00 96.31 84 GLY A CA 1
ATOM 690 C C . GLY A 1 84 ? 4.952 -7.454 6.198 1.00 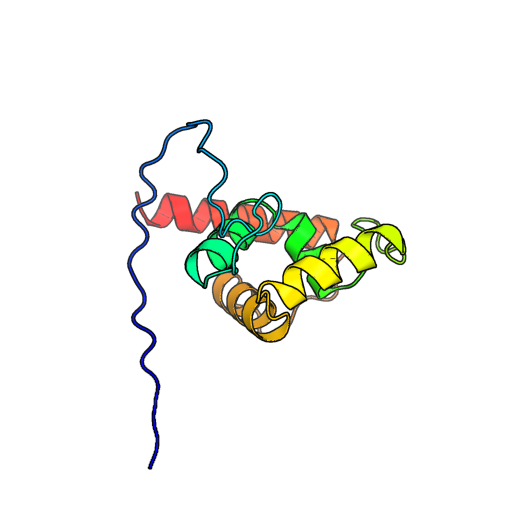96.31 84 GLY A C 1
ATOM 691 O O . GLY A 1 84 ? 3.838 -7.833 6.552 1.00 96.31 84 GLY A O 1
ATOM 692 N N . ARG A 1 85 ? 5.479 -6.281 6.579 1.00 96.12 85 ARG A N 1
ATOM 693 C CA . ARG A 1 85 ? 4.791 -5.326 7.458 1.00 96.12 85 ARG A CA 1
ATOM 694 C C . ARG A 1 85 ? 3.558 -4.760 6.752 1.00 96.12 85 ARG A C 1
ATOM 696 O O . ARG A 1 85 ? 2.460 -4.893 7.279 1.00 96.12 85 ARG A O 1
ATOM 703 N N . LEU A 1 86 ? 3.712 -4.282 5.515 1.00 97.69 86 LEU A N 1
ATOM 704 C CA . LEU A 1 86 ? 2.595 -3.786 4.704 1.00 97.69 86 LEU A CA 1
ATOM 705 C C . LEU A 1 86 ? 1.495 -4.846 4.520 1.00 97.69 86 LEU A C 1
ATOM 707 O O . LEU A 1 86 ? 0.320 -4.548 4.708 1.00 97.69 86 LEU A O 1
ATOM 711 N N . LYS A 1 87 ? 1.866 -6.101 4.211 1.00 98.12 87 LYS A N 1
ATOM 712 C CA . LYS A 1 87 ? 0.900 -7.208 4.099 1.00 98.12 87 LYS A CA 1
ATOM 713 C C . LYS A 1 87 ? 0.139 -7.418 5.409 1.00 98.12 87 LYS A C 1
ATOM 715 O O . LYS A 1 87 ? -1.072 -7.588 5.371 1.00 98.12 87 LYS A O 1
ATOM 720 N N . ARG A 1 88 ? 0.829 -7.413 6.554 1.00 98.00 88 ARG A N 1
ATOM 721 C CA . ARG A 1 88 ? 0.202 -7.614 7.868 1.00 98.00 88 ARG A CA 1
ATOM 722 C C . ARG A 1 88 ? -0.817 -6.518 8.187 1.00 98.00 88 ARG A C 1
ATOM 724 O O . ARG A 1 88 ? -1.916 -6.851 8.612 1.00 98.00 88 ARG A O 1
ATOM 731 N N . HIS A 1 89 ? -0.479 -5.250 7.944 1.00 97.12 89 HIS A N 1
ATOM 732 C CA . HIS A 1 89 ? -1.417 -4.141 8.154 1.00 97.12 89 HIS A CA 1
ATOM 733 C C . HIS A 1 89 ? -2.642 -4.251 7.242 1.00 97.12 89 HIS A C 1
ATOM 735 O O . HIS A 1 89 ? -3.758 -4.093 7.724 1.00 97.12 89 HIS A O 1
ATOM 741 N N . LEU A 1 90 ? -2.454 -4.614 5.967 1.00 97.81 90 LEU A N 1
ATOM 742 C CA . LEU A 1 90 ? -3.566 -4.797 5.032 1.00 97.81 90 LEU A CA 1
ATOM 743 C C . LEU A 1 90 ? -4.521 -5.898 5.508 1.00 97.81 90 LEU A C 1
ATOM 745 O O . LEU A 1 90 ? -5.730 -5.703 5.516 1.00 97.81 90 LEU A O 1
ATOM 749 N N . LEU A 1 91 ? -3.973 -7.043 5.922 1.00 98.31 91 LEU A N 1
ATOM 750 C CA . LEU A 1 91 ? -4.762 -8.160 6.440 1.00 98.31 91 LEU A CA 1
ATOM 751 C C . LEU A 1 91 ? -5.521 -7.784 7.717 1.00 98.31 91 LEU A C 1
ATOM 753 O O . LEU A 1 91 ? -6.696 -8.109 7.826 1.00 98.31 91 LEU A O 1
ATOM 757 N N . LYS A 1 92 ? -4.882 -7.052 8.643 1.00 97.44 92 LYS A N 1
ATOM 758 C CA . LYS A 1 92 ? -5.533 -6.550 9.864 1.00 97.44 92 LYS A CA 1
ATOM 759 C C . LYS A 1 92 ? -6.693 -5.608 9.524 1.00 97.44 92 LYS A C 1
ATOM 761 O O . LYS A 1 92 ? -7.796 -5.821 10.007 1.00 97.44 92 LYS A O 1
ATOM 766 N N . MET A 1 93 ? -6.462 -4.614 8.665 1.00 96.31 93 MET A N 1
ATOM 767 C CA . MET A 1 93 ? -7.474 -3.625 8.266 1.00 96.31 93 MET A CA 1
ATOM 768 C C . MET A 1 93 ? -8.688 -4.270 7.583 1.00 96.31 93 MET A C 1
ATOM 770 O O . MET A 1 93 ? -9.829 -3.880 7.832 1.00 96.31 93 MET A O 1
ATOM 774 N N . MET A 1 94 ? -8.438 -5.260 6.723 1.00 97.62 94 MET A N 1
ATOM 775 C CA . MET A 1 94 ? -9.476 -5.977 5.981 1.00 97.62 94 MET A CA 1
ATOM 776 C C . MET A 1 94 ? -10.087 -7.156 6.743 1.00 97.62 94 MET A C 1
ATOM 778 O O . MET A 1 94 ? -10.988 -7.801 6.213 1.00 97.62 94 MET A O 1
ATOM 782 N N . GLU A 1 95 ? -9.582 -7.464 7.940 1.00 97.44 95 GLU A N 1
ATOM 783 C CA . GLU A 1 95 ? -9.965 -8.649 8.721 1.00 97.44 95 GLU A CA 1
ATOM 784 C C . GLU A 1 95 ? -9.812 -9.959 7.924 1.00 97.44 95 GLU A C 1
ATOM 786 O O . GLU A 1 95 ? -10.613 -10.889 8.011 1.00 97.44 95 GLU A O 1
ATOM 791 N N . TRP A 1 96 ? -8.758 -10.033 7.111 1.00 97.81 96 TRP A N 1
ATOM 792 C CA . TRP A 1 96 ? -8.438 -11.187 6.277 1.00 97.81 96 TRP A CA 1
ATOM 793 C C . TRP A 1 96 ? -7.376 -12.071 6.933 1.00 97.81 96 TRP A C 1
ATOM 795 O O . TRP A 1 96 ? -6.335 -11.582 7.368 1.00 97.81 96 TRP A O 1
ATOM 805 N N . GLU A 1 97 ? -7.572 -13.392 6.919 1.00 97.31 97 GLU A N 1
ATOM 806 C CA . GLU A 1 97 ? -6.512 -14.345 7.295 1.00 97.31 97 GLU A CA 1
ATOM 807 C C . GLU A 1 97 ? -5.389 -14.375 6.242 1.00 97.31 97 GLU A C 1
ATOM 809 O O . GLU A 1 97 ? -4.197 -14.410 6.560 1.00 97.31 97 GLU A O 1
ATOM 814 N N . GLU A 1 98 ? -5.769 -14.297 4.967 1.00 97.56 98 GLU A N 1
ATOM 815 C CA . GLU A 1 98 ? -4.878 -14.191 3.817 1.00 97.56 98 GLU A CA 1
ATOM 816 C C . GLU A 1 98 ? -5.515 -13.351 2.704 1.00 97.56 98 GLU A C 1
ATOM 818 O O . GLU A 1 98 ? -6.717 -13.108 2.713 1.00 97.56 98 GLU A O 1
ATOM 823 N N . ILE A 1 99 ? -4.711 -12.879 1.740 1.00 96.62 99 ILE A N 1
ATOM 824 C CA . ILE A 1 99 ? -5.247 -12.088 0.621 1.00 96.62 99 ILE A CA 1
ATOM 825 C C . ILE A 1 99 ? -6.129 -13.021 -0.223 1.00 96.62 99 ILE A C 1
ATOM 827 O O . ILE A 1 99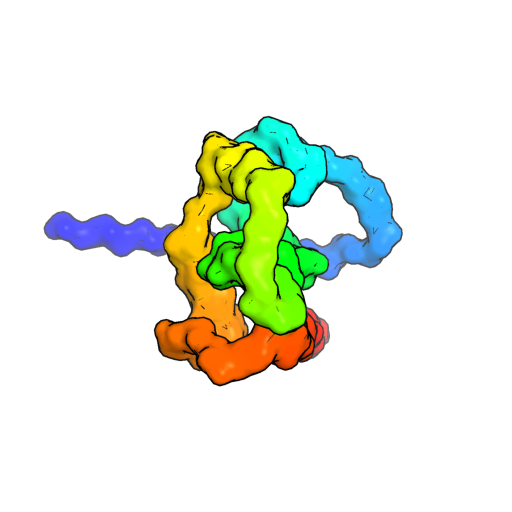 ? -5.589 -14.012 -0.723 1.00 96.62 99 ILE A O 1
ATOM 831 N N . PRO A 1 100 ? -7.429 -12.719 -0.409 1.00 96.75 100 PRO A N 1
ATOM 832 C CA . PRO A 1 100 ? -8.330 -13.584 -1.158 1.00 96.75 100 PRO A CA 1
ATOM 833 C C . PRO A 1 100 ? -7.854 -13.807 -2.597 1.00 96.75 100 PRO A C 1
ATOM 835 O O . PRO A 1 100 ? -7.336 -12.891 -3.238 1.00 96.75 100 PRO A O 1
ATOM 838 N N . ASP A 1 101 ? -8.091 -15.007 -3.133 1.00 94.31 101 ASP A N 1
ATOM 839 C CA . ASP A 1 101 ? -7.840 -15.336 -4.545 1.00 94.31 101 ASP A CA 1
ATOM 840 C C . ASP A 1 101 ? -8.978 -14.822 -5.446 1.00 94.31 101 ASP A C 1
ATOM 842 O O . ASP A 1 101 ? -9.654 -15.571 -6.151 1.00 94.31 101 ASP A O 1
ATOM 846 N N . THR A 1 102 ? -9.247 -13.520 -5.364 1.00 94.81 102 THR A N 1
ATOM 847 C CA . THR A 1 102 ? -10.189 -12.809 -6.234 1.00 94.81 102 THR A CA 1
ATOM 848 C C . THR A 1 102 ? -9.432 -11.881 -7.186 1.00 94.81 102 THR A C 1
ATOM 850 O O . THR A 1 102 ? -8.261 -11.548 -6.961 1.00 94.81 102 THR A O 1
ATOM 853 N N . PRO A 1 103 ? -10.056 -11.453 -8.297 1.00 95.25 103 PRO A N 1
ATOM 854 C CA . PRO A 1 103 ? -9.413 -10.538 -9.229 1.00 95.25 103 PRO A CA 1
ATOM 855 C C . PRO A 1 103 ? -8.913 -9.258 -8.544 1.00 95.25 103 PRO A C 1
ATOM 857 O O . PRO A 1 103 ? -9.617 -8.630 -7.758 1.00 95.25 103 PRO A O 1
ATOM 8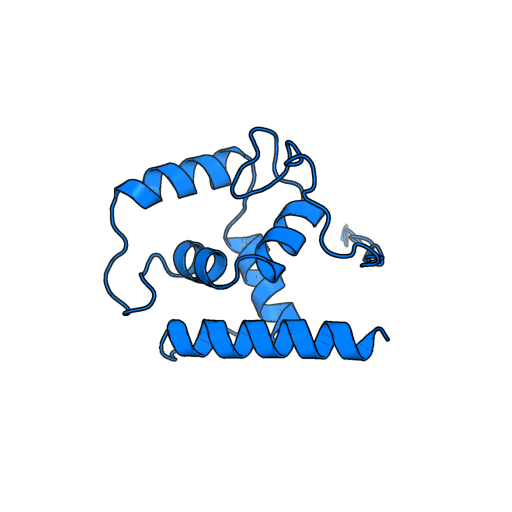60 N N . ILE A 1 104 ? -7.698 -8.820 -8.891 1.00 95.06 104 ILE A N 1
ATOM 861 C CA . ILE A 1 104 ? -7.009 -7.719 -8.191 1.00 95.06 104 ILE A CA 1
ATOM 862 C C . ILE A 1 104 ? -7.825 -6.418 -8.210 1.00 95.06 104 ILE A C 1
ATOM 864 O O . ILE A 1 104 ? -7.840 -5.685 -7.228 1.00 95.06 104 ILE A O 1
ATOM 868 N N . HIS A 1 105 ? -8.536 -6.129 -9.301 1.00 94.12 105 HIS A N 1
ATOM 869 C CA . HIS A 1 105 ? -9.400 -4.950 -9.377 1.00 94.12 105 HIS A CA 1
ATOM 870 C C . HIS A 1 105 ? -10.598 -5.012 -8.410 1.00 94.12 105 HIS A C 1
ATOM 872 O O . HIS A 1 105 ? -11.010 -3.971 -7.902 1.00 94.12 105 HIS A O 1
ATOM 878 N N . GLU A 1 106 ? -11.126 -6.204 -8.114 1.00 96.50 106 GLU A N 1
ATOM 879 C CA . GLU A 1 106 ? -12.170 -6.390 -7.099 1.00 96.50 106 GLU A CA 1
ATOM 880 C C . GLU A 1 106 ? -11.600 -6.184 -5.696 1.00 96.50 106 GLU A C 1
ATOM 882 O O . GLU A 1 106 ? -12.217 -5.490 -4.889 1.00 96.50 106 GLU A O 1
ATOM 887 N N . LEU A 1 107 ? -10.391 -6.695 -5.425 1.00 97.75 107 LEU A N 1
ATOM 888 C CA . LEU A 1 107 ? -9.685 -6.446 -4.163 1.00 97.75 107 LEU A CA 1
ATOM 889 C C . LEU A 1 107 ? -9.475 -4.945 -3.921 1.00 97.75 107 LEU A C 1
ATOM 891 O O . LEU A 1 107 ? -9.705 -4.473 -2.811 1.00 97.75 107 LEU A O 1
ATOM 895 N N . VAL A 1 108 ? -9.103 -4.171 -4.951 1.00 97.38 108 VAL A N 1
ATOM 896 C CA . VAL A 1 108 ? -9.005 -2.700 -4.840 1.00 97.38 108 VAL A CA 1
ATOM 897 C C . VAL A 1 108 ? -10.341 -2.091 -4.410 1.00 97.38 108 VAL A C 1
ATOM 899 O O . VAL A 1 108 ? -10.357 -1.204 -3.559 1.00 97.38 108 VAL A O 1
ATOM 902 N N . GLY A 1 109 ? -11.455 -2.554 -4.986 1.00 97.44 109 GLY A N 1
ATOM 903 C CA . GLY A 1 109 ? -12.796 -2.101 -4.612 1.00 97.44 109 GLY A CA 1
ATOM 904 C C . GLY A 1 109 ? -13.131 -2.409 -3.153 1.00 97.44 109 GLY A C 1
ATOM 905 O O . GLY A 1 109 ? -13.577 -1.521 -2.434 1.00 97.44 109 GLY A O 1
ATOM 906 N N . GLN A 1 110 ? -12.846 -3.632 -2.698 1.00 97.94 110 GLN A N 1
ATOM 907 C CA . GLN A 1 110 ? -13.068 -4.046 -1.308 1.00 97.94 110 GLN A CA 1
ATOM 908 C C . GLN A 1 110 ? -12.254 -3.197 -0.326 1.00 97.94 110 GLN A C 1
ATOM 910 O O . GLN A 1 110 ? -12.801 -2.712 0.660 1.00 97.94 110 GLN A O 1
ATOM 915 N N . ILE A 1 111 ? -10.975 -2.958 -0.629 1.00 98.06 111 ILE A N 1
ATOM 916 C CA . ILE A 1 111 ? -10.098 -2.134 0.212 1.00 98.06 111 ILE A CA 1
ATOM 917 C C . ILE A 1 111 ? -10.598 -0.690 0.276 1.00 98.06 111 ILE A C 1
ATOM 919 O O . ILE A 1 111 ? -10.664 -0.113 1.355 1.00 98.06 111 ILE A O 1
ATOM 923 N N . ARG A 1 112 ? -10.997 -0.105 -0.861 1.00 97.69 112 ARG A N 1
ATOM 924 C CA . ARG A 1 112 ? -11.557 1.256 -0.890 1.00 97.69 112 ARG A CA 1
ATOM 925 C C . ARG A 1 112 ? -12.834 1.371 -0.070 1.00 97.69 112 ARG A C 1
ATOM 927 O O . ARG A 1 112 ? -12.968 2.339 0.666 1.00 97.69 112 ARG A O 1
ATOM 934 N N . ASN A 1 113 ? -13.739 0.400 -0.183 1.00 97.75 113 ASN A N 1
ATOM 935 C CA . ASN A 1 113 ? -14.962 0.385 0.615 1.00 97.75 113 ASN A CA 1
ATOM 936 C C . ASN A 1 113 ? -14.632 0.309 2.109 1.00 97.75 113 ASN A C 1
ATOM 938 O O . ASN A 1 113 ? -15.124 1.133 2.864 1.00 97.75 113 ASN A O 1
ATOM 942 N N . ARG A 1 114 ? -13.708 -0.571 2.515 1.00 96.94 114 ARG A N 1
ATOM 943 C CA . ARG A 1 114 ? -13.278 -0.667 3.917 1.00 96.94 114 ARG A CA 1
ATOM 944 C C . ARG A 1 114 ? -12.658 0.630 4.438 1.00 96.94 114 ARG A C 1
ATOM 946 O O . ARG A 1 114 ? -12.963 1.029 5.552 1.00 96.94 114 ARG A O 1
ATOM 953 N N . ILE A 1 115 ? -11.817 1.299 3.648 1.00 95.25 115 ILE A N 1
ATOM 954 C CA . ILE A 1 115 ? -11.242 2.604 4.020 1.00 95.25 115 ILE A CA 1
ATOM 955 C C . ILE A 1 115 ? -12.346 3.655 4.211 1.00 95.25 115 ILE A C 1
ATOM 957 O O . ILE A 1 115 ? -12.253 4.473 5.120 1.00 95.25 115 ILE A O 1
ATOM 961 N N . LEU A 1 116 ? -13.379 3.649 3.363 1.00 94.88 116 LEU A N 1
ATOM 962 C CA . LEU A 1 116 ? -14.523 4.552 3.504 1.00 94.88 116 LEU A CA 1
ATOM 963 C C . LEU A 1 116 ? -15.347 4.232 4.754 1.00 94.88 116 LEU A C 1
ATOM 965 O O . LEU A 1 116 ? -15.680 5.155 5.487 1.00 94.88 116 LEU A O 1
ATOM 969 N N . ASP A 1 117 ? -15.629 2.955 5.012 1.00 95.19 117 ASP A N 1
ATOM 970 C CA . ASP A 1 117 ? -16.369 2.520 6.200 1.00 95.19 117 ASP A CA 1
ATOM 971 C C . ASP A 1 117 ? -15.638 2.945 7.482 1.00 95.19 117 ASP A C 1
ATOM 973 O O . ASP A 1 117 ? -16.241 3.568 8.347 1.00 95.19 117 ASP A O 1
ATOM 977 N N . LEU A 1 118 ? -14.320 2.713 7.558 1.00 91.44 118 LEU A N 1
ATOM 978 C CA . LEU A 1 118 ? -13.497 3.113 8.705 1.00 91.44 118 LEU A CA 1
ATOM 979 C C . LEU A 1 118 ? -13.502 4.627 8.936 1.00 91.44 118 LEU A C 1
ATOM 981 O O . LEU A 1 118 ? -13.473 5.057 10.080 1.00 91.44 118 LEU A O 1
ATOM 985 N N . ARG A 1 119 ? -13.546 5.436 7.869 1.00 89.19 119 ARG A N 1
ATOM 986 C CA . ARG A 1 119 ? -13.655 6.898 7.994 1.00 89.19 119 ARG A CA 1
ATOM 987 C C . ARG A 1 119 ? -15.007 7.320 8.559 1.00 89.19 119 ARG A C 1
ATOM 989 O O . ARG A 1 119 ? -15.048 8.177 9.424 1.00 89.19 119 ARG A O 1
ATOM 996 N N . LEU A 1 120 ? -16.089 6.691 8.102 1.00 89.81 120 LEU A N 1
ATOM 997 C CA . LEU A 1 120 ? -17.444 6.981 8.580 1.00 89.81 120 LEU A CA 1
ATOM 998 C C . LEU A 1 120 ? -17.698 6.493 10.013 1.00 89.81 120 LEU A C 1
ATOM 1000 O O . LEU A 1 120 ? -18.620 6.976 10.657 1.00 89.81 120 LEU A O 1
ATOM 1004 N N . GLU A 1 121 ? -16.932 5.515 10.497 1.00 86.50 121 GLU A N 1
ATOM 1005 C CA . GLU A 1 121 ? -16.990 5.033 11.884 1.00 86.50 121 GLU A CA 1
ATOM 1006 C C . GLU A 1 121 ? -16.293 5.979 12.880 1.00 86.50 121 GLU A C 1
ATOM 1008 O O . GLU A 1 121 ? -16.508 5.842 14.085 1.00 86.50 121 GLU A O 1
ATOM 1013 N N . GLN A 1 122 ? -15.458 6.906 12.394 1.00 68.44 122 GLN A N 1
ATOM 1014 C CA . GLN A 1 122 ? -14.729 7.884 13.215 1.00 68.44 122 GLN A CA 1
ATOM 1015 C C . GLN A 1 122 ? -15.462 9.237 13.344 1.00 68.44 122 GLN A C 1
ATOM 1017 O O . GLN A 1 122 ? -15.094 10.031 14.209 1.00 68.44 122 GLN A O 1
ATOM 1022 N N . ASP A 1 123 ? -16.490 9.477 12.518 1.00 53.22 123 ASP A N 1
ATOM 1023 C CA . ASP A 1 123 ? -17.395 10.644 12.561 1.00 53.22 123 ASP A CA 1
ATOM 1024 C C . ASP A 1 123 ? -18.565 10.451 13.555 1.00 53.22 123 ASP A C 1
ATOM 1026 O O . ASP A 1 123 ? -18.980 11.447 14.202 1.00 53.22 123 ASP A O 1
#